Protein AF-A0A7V1IE51-F1 (afdb_monomer_lite)

Foldseek 3Di:
DVLVVVLVVVCVVQCVVVLVVVHQSLLVQQVVCVVSVHDNVVSNVVSVVSRVVSNVVSVVVCVVVVVDPCLLVVLLVVLCVVCVVVVVVVLVPDDPVVSVVVSVVVVVVVVCCVVPPDPPPPPPPDDSVVSSVVSNVND

Structure (mmCIF, N/CA/C/O backbone):
data_AF-A0A7V1IE51-F1
#
_entry.id   AF-A0A7V1IE51-F1
#
loop_
_atom_site.group_PDB
_atom_site.id
_atom_site.type_symbol
_atom_site.label_atom_id
_atom_site.label_alt_id
_atom_site.label_comp_id
_atom_site.label_asym_id
_atom_site.label_entity_id
_atom_site.label_seq_id
_atom_site.pdbx_PDB_ins_code
_atom_site.Cartn_x
_atom_site.Cartn_y
_atom_site.Cartn_z
_atom_site.occupancy
_atom_site.B_iso_or_equiv
_atom_site.auth_seq_id
_atom_site.auth_comp_id
_atom_site.auth_asym_id
_atom_site.auth_atom_id
_atom_site.pdbx_PDB_model_num
ATOM 1 N N . MET A 1 1 ? 16.399 11.152 -18.929 1.00 62.56 1 MET A N 1
ATOM 2 C CA . MET A 1 1 ? 16.273 12.273 -17.965 1.00 62.56 1 MET A CA 1
ATOM 3 C C . MET A 1 1 ? 14.827 12.756 -17.825 1.00 62.56 1 MET A C 1
ATOM 5 O O . MET A 1 1 ? 14.338 12.849 -16.711 1.00 62.56 1 MET A O 1
ATOM 9 N N . THR A 1 2 ? 14.120 13.007 -18.932 1.00 79.12 2 THR A N 1
ATOM 10 C CA . THR A 1 2 ? 12.721 13.484 -18.952 1.00 79.12 2 THR A CA 1
ATOM 11 C C . THR A 1 2 ? 11.723 12.535 -18.277 1.00 79.12 2 THR A C 1
ATOM 13 O O . THR A 1 2 ? 10.915 12.987 -17.475 1.00 79.12 2 THR A O 1
ATOM 16 N N . ILE A 1 3 ? 11.823 11.223 -18.520 1.00 80.88 3 ILE A N 1
ATOM 17 C CA . ILE A 1 3 ? 10.928 10.209 -17.923 1.00 80.88 3 ILE A CA 1
ATOM 18 C C . ILE A 1 3 ? 11.003 10.213 -16.388 1.00 80.88 3 ILE A C 1
ATOM 20 O O . ILE A 1 3 ? 9.973 10.171 -15.726 1.00 80.88 3 ILE A O 1
ATOM 24 N N . PHE A 1 4 ? 12.203 10.343 -15.813 1.00 81.06 4 PHE A N 1
ATOM 25 C CA . PHE A 1 4 ? 12.386 10.400 -14.358 1.00 81.06 4 PHE A CA 1
ATOM 26 C C . PHE A 1 4 ? 11.829 11.687 -13.737 1.00 81.06 4 PHE A C 1
ATOM 28 O O . PHE A 1 4 ? 11.280 11.640 -12.639 1.00 81.06 4 PHE A O 1
ATOM 35 N N . LEU A 1 5 ? 11.914 12.821 -14.441 1.00 83.75 5 LEU A N 1
ATOM 36 C CA . LEU A 1 5 ? 11.307 14.078 -13.989 1.00 83.75 5 LEU A CA 1
ATOM 37 C C . LEU A 1 5 ? 9.776 13.991 -13.985 1.00 83.75 5 LEU A C 1
ATOM 39 O O . LEU A 1 5 ? 9.139 14.396 -13.015 1.00 83.75 5 LEU A O 1
ATOM 43 N N . ILE A 1 6 ? 9.192 13.407 -15.035 1.00 85.69 6 ILE A N 1
ATOM 44 C CA . ILE A 1 6 ? 7.744 13.174 -15.132 1.00 85.69 6 ILE A CA 1
ATOM 45 C C . ILE A 1 6 ? 7.289 12.196 -14.042 1.00 85.69 6 ILE A C 1
ATOM 47 O O . ILE A 1 6 ? 6.329 12.478 -13.328 1.00 85.69 6 ILE A O 1
ATOM 51 N N . ALA A 1 7 ? 8.007 11.084 -13.862 1.00 82.88 7 ALA A N 1
ATOM 52 C CA . ALA A 1 7 ? 7.731 10.109 -12.812 1.00 82.88 7 ALA A CA 1
ATOM 53 C C . ALA A 1 7 ? 7.797 10.748 -11.417 1.00 82.88 7 ALA A C 1
ATOM 55 O O . ALA A 1 7 ? 6.909 10.514 -10.600 1.00 82.88 7 ALA A O 1
ATOM 56 N N . GLY A 1 8 ? 8.799 11.593 -11.155 1.00 84.00 8 GLY A N 1
ATOM 57 C CA . GLY A 1 8 ? 8.941 12.320 -9.893 1.00 84.00 8 GLY A CA 1
ATOM 58 C C . GLY A 1 8 ? 7.786 13.287 -9.632 1.00 84.00 8 GLY A C 1
ATOM 59 O O . GLY A 1 8 ? 7.223 13.285 -8.539 1.00 84.00 8 GLY A O 1
ATOM 60 N N . LEU A 1 9 ? 7.375 14.057 -10.644 1.00 88.94 9 LEU A N 1
ATOM 61 C CA . LEU A 1 9 ? 6.252 14.989 -10.527 1.00 88.94 9 LEU A CA 1
ATOM 62 C C . LEU A 1 9 ? 4.924 14.261 -10.283 1.00 88.94 9 LEU A C 1
ATOM 64 O O . LEU A 1 9 ? 4.176 14.632 -9.379 1.00 88.94 9 LEU A O 1
ATOM 68 N N . LEU A 1 10 ? 4.647 13.200 -11.046 1.00 87.12 10 LEU A N 1
ATOM 69 C CA . LEU A 1 10 ? 3.456 12.369 -10.850 1.00 87.12 10 LEU A CA 1
ATOM 70 C C . LEU A 1 10 ? 3.460 11.724 -9.466 1.00 87.12 10 LEU A C 1
ATOM 72 O O . LEU A 1 10 ? 2.439 11.718 -8.783 1.00 87.12 10 LEU A O 1
ATOM 76 N N . THR A 1 11 ? 4.618 11.234 -9.026 1.00 86.50 11 THR A N 1
ATOM 77 C CA . THR A 1 11 ? 4.765 10.635 -7.700 1.00 86.50 11 THR A CA 1
ATOM 78 C C . THR A 1 11 ? 4.461 11.626 -6.600 1.00 86.50 11 THR A C 1
ATOM 80 O O . THR A 1 11 ? 3.717 11.294 -5.678 1.00 86.50 11 THR A O 1
ATOM 83 N N . PHE A 1 12 ? 4.994 12.839 -6.709 1.00 86.75 12 PHE A N 1
ATOM 84 C CA . PHE A 1 12 ? 4.721 13.909 -5.767 1.00 86.75 12 PHE A CA 1
ATOM 85 C C . PHE A 1 12 ? 3.222 14.227 -5.720 1.00 86.75 12 PHE A C 1
ATOM 87 O O . PHE A 1 12 ? 2.618 14.139 -4.655 1.00 86.75 12 PHE A O 1
ATOM 94 N N . LEU A 1 13 ? 2.597 14.482 -6.873 1.00 88.00 13 LEU A N 1
ATOM 95 C CA . LEU 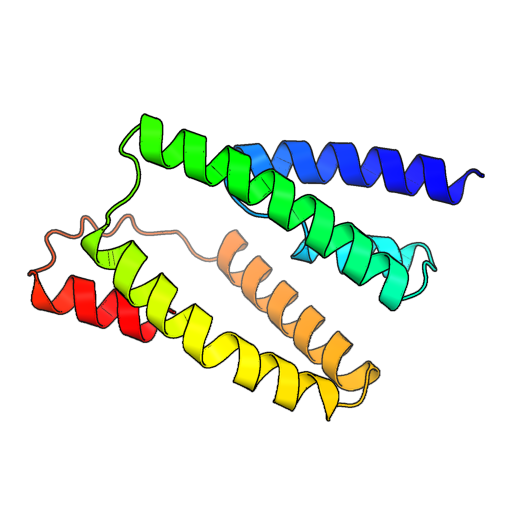A 1 13 ? 1.172 14.812 -6.960 1.00 88.00 13 LEU A CA 1
ATOM 96 C C . LEU A 1 13 ? 0.279 13.710 -6.377 1.00 88.00 13 LEU A C 1
ATOM 98 O O . LEU A 1 13 ? -0.532 13.982 -5.491 1.00 88.00 13 LEU A O 1
ATOM 102 N N . PHE A 1 14 ? 0.441 12.463 -6.827 1.00 86.44 14 PHE A N 1
ATOM 103 C CA . PHE A 1 14 ? -0.384 11.355 -6.347 1.00 86.44 14 PHE A CA 1
ATOM 104 C C . PHE A 1 14 ? -0.149 11.066 -4.870 1.00 86.44 14 PHE A C 1
ATOM 106 O O . PHE A 1 14 ? -1.113 10.890 -4.130 1.00 86.44 14 PHE A O 1
ATOM 113 N N . THR A 1 15 ? 1.106 11.058 -4.416 1.00 85.31 15 THR A N 1
ATOM 114 C CA . THR A 1 15 ? 1.415 10.785 -3.008 1.00 85.31 15 THR A CA 1
ATOM 115 C C . THR A 1 15 ? 0.830 11.863 -2.108 1.00 85.31 15 THR A C 1
ATOM 117 O O . THR A 1 15 ? 0.211 11.525 -1.102 1.00 85.31 15 THR A O 1
ATOM 120 N N . THR A 1 16 ? 0.948 13.145 -2.462 1.00 84.06 16 THR A N 1
ATOM 121 C CA . THR A 1 16 ? 0.346 14.232 -1.679 1.00 84.06 16 THR A CA 1
ATOM 122 C C . THR A 1 16 ? -1.175 14.103 -1.621 1.00 84.06 16 THR A C 1
ATOM 124 O O . THR A 1 16 ? -1.738 14.144 -0.528 1.00 84.06 16 THR A O 1
ATOM 127 N N . LEU A 1 17 ? -1.841 13.890 -2.761 1.00 86.00 17 LEU A N 1
ATOM 128 C CA . LEU A 1 17 ? -3.301 13.762 -2.823 1.00 86.00 17 LEU A CA 1
ATOM 129 C C . LEU A 1 17 ? -3.813 12.565 -2.012 1.00 86.00 17 LEU A C 1
ATOM 131 O O . LEU A 1 17 ? -4.723 12.709 -1.196 1.00 86.00 17 LEU A O 1
ATOM 135 N N . LEU A 1 18 ? -3.210 11.390 -2.194 1.00 82.94 18 LEU A N 1
ATOM 136 C CA . LEU A 1 18 ? -3.660 10.167 -1.530 1.00 82.94 18 LEU A CA 1
ATOM 137 C C . LEU A 1 18 ? -3.318 10.155 -0.035 1.00 82.94 18 LEU A C 1
ATOM 139 O O . LEU A 1 18 ? -4.123 9.685 0.767 1.00 82.94 18 LEU A O 1
ATOM 143 N N . THR A 1 19 ? -2.196 10.757 0.368 1.00 81.06 19 THR A N 1
ATOM 144 C CA . THR A 1 19 ? -1.842 10.882 1.793 1.00 81.06 19 THR A CA 1
ATOM 145 C C . THR A 1 19 ? -2.845 11.758 2.546 1.00 81.06 19 THR A C 1
ATOM 147 O O . THR A 1 19 ? -3.146 11.472 3.704 1.00 81.06 19 THR A O 1
ATOM 150 N N . ILE A 1 20 ? -3.413 12.790 1.907 1.00 80.69 20 ILE A N 1
ATOM 151 C CA . ILE A 1 20 ? -4.503 13.589 2.498 1.00 80.69 20 ILE A CA 1
ATOM 152 C C . ILE A 1 20 ? -5.742 12.717 2.737 1.00 80.69 20 ILE A C 1
ATOM 154 O O . ILE A 1 20 ? -6.355 12.812 3.798 1.00 80.69 20 ILE A O 1
ATOM 158 N N . ALA A 1 21 ? -6.070 11.829 1.793 1.00 74.38 21 ALA A N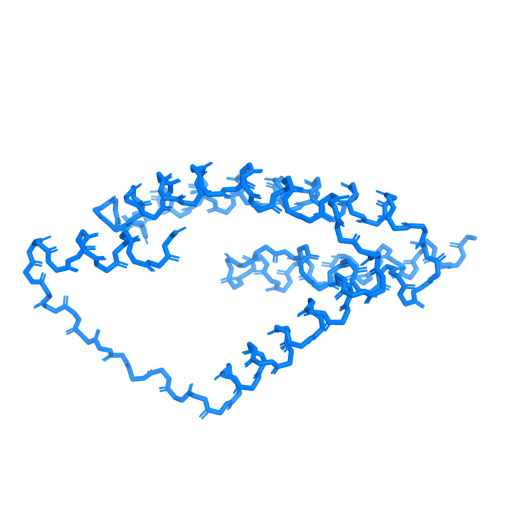 1
ATOM 159 C CA . ALA A 1 21 ? -7.140 10.844 1.949 1.00 74.38 21 ALA A CA 1
ATOM 160 C C . ALA A 1 21 ? -6.797 9.720 2.952 1.00 74.38 21 ALA A C 1
ATOM 162 O O . ALA A 1 21 ? -7.660 8.912 3.287 1.00 74.38 21 ALA A O 1
ATOM 163 N N . GLY A 1 22 ? -5.553 9.653 3.439 1.00 69.56 22 GLY A N 1
ATOM 164 C CA . GLY A 1 22 ? -5.080 8.589 4.324 1.00 69.56 22 GLY A CA 1
ATOM 165 C C . GLY A 1 22 ? -4.882 7.245 3.624 1.00 69.56 22 GLY A C 1
ATOM 166 O O . GLY A 1 22 ? -4.787 6.223 4.300 1.00 69.56 22 GLY A O 1
ATOM 167 N N . VAL A 1 23 ? -4.831 7.234 2.290 1.00 76.00 23 VAL A N 1
ATOM 168 C CA . VAL A 1 23 ? -4.643 6.030 1.479 1.00 76.00 23 VAL A CA 1
ATOM 169 C C . VAL A 1 23 ? -3.215 6.017 0.936 1.00 76.00 23 VAL A C 1
ATOM 171 O O . VAL A 1 23 ? -2.674 7.037 0.520 1.00 76.00 23 VAL A O 1
ATOM 174 N N . GLY A 1 24 ? -2.579 4.853 0.953 1.00 79.56 24 GLY A N 1
ATOM 175 C CA . GLY A 1 24 ? -1.257 4.659 0.374 1.00 79.56 24 GLY A CA 1
ATOM 176 C C . GLY A 1 24 ? -1.238 4.802 -1.154 1.00 79.56 24 GLY A C 1
ATOM 177 O O . GLY A 1 24 ? -2.148 4.324 -1.822 1.00 79.56 24 GLY A O 1
ATOM 178 N N . ALA A 1 25 ? -0.204 5.417 -1.740 1.00 82.62 25 ALA A N 1
ATOM 179 C CA . ALA A 1 25 ? -0.164 5.708 -3.183 1.00 82.62 25 ALA A CA 1
ATOM 180 C C . ALA A 1 25 ? 0.323 4.549 -4.078 1.00 82.62 25 ALA A C 1
ATOM 182 O O . ALA A 1 25 ? 0.271 4.657 -5.306 1.00 82.62 25 ALA A O 1
ATOM 183 N N . ALA A 1 26 ? 0.782 3.434 -3.493 1.00 82.56 26 ALA A N 1
ATOM 184 C CA . ALA A 1 26 ? 1.424 2.345 -4.238 1.00 82.56 26 ALA A CA 1
ATOM 185 C C . ALA A 1 26 ? 0.547 1.760 -5.356 1.00 82.56 26 ALA A C 1
ATOM 187 O O . ALA A 1 26 ? 1.049 1.492 -6.445 1.00 82.56 26 ALA A O 1
ATOM 188 N N . PHE A 1 27 ? -0.758 1.601 -5.115 1.00 78.94 27 PHE A N 1
ATOM 189 C CA . PHE A 1 27 ? -1.660 0.978 -6.088 1.00 78.94 27 PHE A CA 1
ATOM 190 C C . PHE A 1 27 ? -1.849 1.814 -7.367 1.00 78.94 27 PHE A C 1
ATOM 192 O O . PHE A 1 27 ? -2.153 1.254 -8.415 1.00 78.94 27 PHE A O 1
ATOM 199 N N . ILE A 1 28 ? -1.630 3.133 -7.302 1.00 83.38 28 ILE A N 1
ATOM 200 C CA . ILE A 1 28 ? -1.638 4.032 -8.469 1.00 83.38 28 ILE A CA 1
ATOM 201 C C . ILE A 1 28 ? -0.229 4.162 -9.056 1.00 83.38 28 ILE A C 1
ATOM 203 O O . ILE A 1 28 ? -0.058 4.179 -10.272 1.00 83.38 28 ILE A O 1
ATOM 207 N N . LEU A 1 29 ? 0.797 4.218 -8.205 1.00 85.44 29 LEU A N 1
ATOM 208 C CA . LEU A 1 29 ? 2.185 4.404 -8.631 1.00 85.44 29 LEU A CA 1
ATOM 209 C C . LEU A 1 29 ? 2.711 3.256 -9.490 1.00 85.44 29 LEU A C 1
ATOM 211 O O . LEU A 1 29 ? 3.357 3.512 -10.502 1.00 85.44 29 LEU A O 1
ATOM 215 N N . ILE A 1 30 ? 2.415 2.006 -9.126 1.00 85.38 30 ILE A N 1
ATOM 216 C CA . ILE A 1 30 ? 2.873 0.824 -9.871 1.00 85.38 30 ILE A CA 1
ATOM 217 C C . ILE A 1 30 ? 2.417 0.865 -11.343 1.00 85.38 30 ILE A C 1
ATOM 219 O O . ILE A 1 30 ? 3.285 0.825 -12.217 1.00 85.38 30 ILE A O 1
ATOM 223 N N . PRO A 1 31 ? 1.112 0.986 -11.670 1.00 81.31 31 PRO A N 1
ATOM 224 C CA . PRO A 1 31 ? 0.675 1.037 -13.064 1.00 81.31 31 PRO A CA 1
ATOM 225 C C . PRO A 1 31 ? 1.152 2.302 -13.789 1.00 81.31 31 PRO A C 1
ATOM 227 O O . PRO A 1 31 ? 1.471 2.224 -14.972 1.00 81.31 31 PRO A O 1
ATOM 230 N N . VAL A 1 32 ? 1.274 3.444 -13.102 1.00 85.50 32 VAL A N 1
ATOM 231 C CA . VAL A 1 32 ? 1.832 4.675 -13.693 1.00 85.50 32 VAL A CA 1
ATOM 232 C C . VAL A 1 32 ? 3.298 4.483 -14.088 1.00 85.50 32 VAL A C 1
ATOM 234 O O . VAL A 1 32 ? 3.687 4.842 -15.195 1.00 85.50 32 VAL A O 1
ATOM 237 N N . PHE A 1 33 ? 4.115 3.876 -13.227 1.00 85.56 33 PHE A N 1
ATOM 238 C CA . PHE A 1 33 ? 5.516 3.590 -13.537 1.00 85.56 33 PHE A CA 1
ATOM 239 C C . PHE A 1 33 ? 5.664 2.573 -14.670 1.00 85.56 33 PHE A C 1
ATOM 241 O O . PHE A 1 33 ? 6.497 2.771 -15.555 1.00 85.56 33 PHE A O 1
ATOM 248 N N . LEU A 1 34 ? 4.819 1.539 -14.704 1.00 83.31 34 LEU A N 1
ATOM 249 C CA . LEU A 1 34 ? 4.786 0.587 -15.815 1.00 83.31 34 LEU A CA 1
ATOM 250 C C . LEU A 1 34 ? 4.371 1.254 -17.136 1.00 83.31 34 LEU A C 1
ATOM 252 O O . LEU A 1 34 ? 4.974 0.975 -18.169 1.00 83.31 34 LEU A O 1
ATOM 256 N N . ALA A 1 35 ? 3.400 2.173 -17.110 1.00 82.19 35 ALA A N 1
ATOM 257 C CA . ALA A 1 35 ? 2.980 2.940 -18.286 1.00 82.19 35 ALA A CA 1
ATOM 258 C C . ALA A 1 35 ? 4.084 3.876 -18.810 1.00 82.19 35 ALA A C 1
ATOM 260 O O . ALA A 1 35 ? 4.157 4.138 -20.007 1.00 82.19 35 ALA A O 1
ATOM 261 N N . LEU A 1 36 ? 4.975 4.341 -17.928 1.00 83.31 36 LEU A N 1
ATOM 262 C CA . LEU A 1 36 ? 6.174 5.106 -18.288 1.00 83.31 36 LEU A CA 1
ATOM 263 C C . LEU A 1 36 ? 7.330 4.229 -18.806 1.00 83.31 36 LEU A C 1
ATOM 265 O O . LEU A 1 36 ? 8.390 4.762 -19.137 1.00 83.31 36 LEU A O 1
ATOM 269 N N . GLY A 1 37 ? 7.149 2.907 -18.878 1.00 79.88 37 GLY A N 1
ATOM 270 C CA . GLY A 1 37 ? 8.164 1.961 -19.347 1.00 79.88 37 GLY A CA 1
ATOM 271 C C . GLY A 1 37 ? 9.250 1.639 -18.317 1.00 79.88 37 GLY A C 1
ATOM 272 O O . GLY A 1 37 ? 10.318 1.160 -18.692 1.00 79.88 37 GLY A O 1
ATOM 273 N N . ILE A 1 38 ? 9.013 1.915 -17.030 1.00 83.31 38 ILE A N 1
ATOM 274 C CA . ILE A 1 38 ? 9.942 1.574 -15.944 1.00 83.31 38 ILE A CA 1
ATOM 275 C C . ILE A 1 38 ? 9.844 0.071 -15.655 1.00 83.31 38 ILE A C 1
ATOM 277 O O . ILE A 1 38 ? 8.752 -0.502 -15.668 1.00 83.31 38 ILE A O 1
ATOM 281 N N . ASP A 1 39 ? 10.986 -0.565 -15.374 1.00 83.75 39 ASP A N 1
ATOM 282 C CA . ASP A 1 39 ? 11.020 -1.980 -15.003 1.00 83.75 39 ASP A CA 1
ATOM 283 C C . ASP A 1 39 ? 10.122 -2.266 -13.791 1.00 83.75 39 ASP A C 1
ATOM 285 O O . ASP A 1 39 ? 10.065 -1.488 -12.833 1.00 83.75 39 ASP A O 1
ATOM 289 N N . ILE A 1 40 ? 9.433 -3.407 -13.820 1.00 79.38 40 ILE A N 1
ATOM 290 C CA . ILE A 1 40 ? 8.458 -3.774 -12.790 1.00 79.38 40 ILE A CA 1
ATOM 291 C C . ILE A 1 40 ? 9.080 -3.891 -11.398 1.00 79.38 40 ILE A C 1
ATOM 293 O O . ILE A 1 40 ? 8.449 -3.489 -10.422 1.00 79.38 40 ILE A O 1
ATOM 297 N N . HIS A 1 41 ? 10.317 -4.377 -11.290 1.00 82.12 41 HIS A N 1
ATOM 298 C CA . HIS A 1 41 ? 10.987 -4.549 -10.004 1.00 82.12 41 HIS A CA 1
ATOM 299 C C . HIS A 1 41 ? 11.335 -3.193 -9.399 1.00 82.12 41 HIS A C 1
ATOM 301 O O . HIS A 1 41 ? 11.114 -2.971 -8.210 1.00 82.12 41 HIS A O 1
ATOM 307 N N . ILE A 1 42 ? 11.809 -2.262 -10.233 1.00 85.88 42 ILE A N 1
ATOM 308 C CA . ILE A 1 42 ? 12.101 -0.885 -9.821 1.00 85.88 42 ILE A CA 1
ATOM 309 C C . ILE A 1 42 ? 10.801 -0.186 -9.415 1.00 85.88 42 ILE A C 1
ATOM 311 O O . ILE A 1 42 ? 10.723 0.384 -8.329 1.00 85.88 42 ILE A O 1
ATOM 315 N N . ALA A 1 43 ? 9.757 -0.291 -10.240 1.00 85.56 43 ALA A N 1
ATOM 316 C CA . ALA A 1 43 ? 8.453 0.303 -9.971 1.00 85.56 43 ALA A CA 1
ATOM 317 C C . ALA A 1 43 ? 7.855 -0.189 -8.643 1.00 85.56 43 ALA A C 1
ATOM 319 O O . ALA A 1 43 ? 7.431 0.625 -7.821 1.00 85.56 43 ALA A O 1
ATOM 320 N N . MET A 1 44 ? 7.858 -1.506 -8.407 1.00 85.38 44 MET A N 1
ATOM 321 C CA . MET A 1 44 ? 7.360 -2.103 -7.167 1.00 85.38 44 MET A CA 1
ATOM 322 C C . MET A 1 44 ? 8.194 -1.679 -5.961 1.00 85.38 44 MET A C 1
ATOM 324 O O . MET A 1 44 ? 7.623 -1.249 -4.961 1.00 85.38 44 MET A O 1
ATOM 328 N N . ALA A 1 45 ? 9.524 -1.748 -6.050 1.00 88.56 45 ALA A N 1
ATOM 329 C CA . ALA A 1 45 ? 10.406 -1.365 -4.952 1.00 88.56 45 ALA A CA 1
ATOM 330 C C . ALA A 1 45 ? 10.209 0.107 -4.558 1.00 88.56 45 ALA A C 1
ATOM 332 O O . ALA A 1 45 ? 10.038 0.415 -3.379 1.00 88.56 45 ALA A O 1
ATOM 333 N N . THR A 1 46 ? 10.166 1.016 -5.537 1.00 89.69 46 THR A N 1
ATOM 334 C CA . THR A 1 46 ? 9.955 2.447 -5.293 1.00 89.69 46 THR A CA 1
ATOM 335 C C . THR A 1 46 ? 8.562 2.729 -4.731 1.00 89.69 46 THR A C 1
ATOM 337 O O . THR A 1 46 ? 8.440 3.444 -3.736 1.00 89.69 46 THR A O 1
ATOM 340 N N . ALA A 1 47 ? 7.510 2.154 -5.321 1.00 88.31 47 ALA A N 1
ATOM 341 C CA . ALA A 1 47 ? 6.136 2.370 -4.873 1.00 88.31 47 ALA A CA 1
ATOM 342 C C . ALA A 1 47 ? 5.896 1.831 -3.455 1.00 88.31 47 ALA A C 1
ATOM 344 O O . ALA A 1 47 ? 5.279 2.515 -2.637 1.00 88.31 47 ALA A O 1
ATOM 345 N N . LEU A 1 48 ? 6.408 0.637 -3.141 1.00 88.69 48 LEU A N 1
ATOM 346 C CA . LEU A 1 48 ? 6.287 0.039 -1.811 1.00 88.69 48 LEU A CA 1
ATOM 347 C C . LEU A 1 48 ? 7.080 0.821 -0.764 1.00 88.69 48 LEU A C 1
ATOM 349 O O . LEU A 1 48 ? 6.536 1.095 0.302 1.00 88.69 48 LEU A O 1
ATOM 353 N N . LEU A 1 49 ? 8.311 1.245 -1.070 1.00 91.19 49 LEU A N 1
ATOM 354 C CA . LEU A 1 49 ? 9.120 2.053 -0.153 1.00 91.19 49 LEU A CA 1
ATOM 355 C C . LEU A 1 49 ? 8.425 3.375 0.196 1.00 91.19 49 LEU A C 1
ATOM 357 O O . LEU A 1 49 ? 8.278 3.709 1.374 1.00 91.19 49 LEU A O 1
ATOM 361 N N . LEU A 1 50 ? 7.965 4.109 -0.822 1.00 89.00 50 LEU A N 1
ATOM 362 C CA . LEU A 1 50 ? 7.232 5.363 -0.635 1.00 89.00 50 LEU A CA 1
ATOM 363 C C . LEU A 1 50 ? 5.972 5.148 0.202 1.00 89.00 50 LEU A C 1
ATOM 365 O O . LEU A 1 50 ? 5.690 5.925 1.113 1.00 89.00 50 LEU A O 1
ATOM 369 N N . ASN A 1 51 ? 5.244 4.069 -0.074 1.00 90.25 51 ASN A N 1
ATOM 370 C CA . ASN A 1 51 ? 4.049 3.708 0.665 1.00 90.25 51 ASN A CA 1
ATOM 371 C C . ASN A 1 51 ? 4.343 3.389 2.132 1.00 90.25 51 ASN A C 1
ATOM 373 O O . ASN A 1 51 ? 3.646 3.888 3.007 1.00 90.25 51 ASN A O 1
ATOM 377 N N . SER A 1 52 ? 5.383 2.607 2.421 1.00 89.38 52 SER A N 1
ATOM 378 C CA . SER A 1 52 ? 5.790 2.305 3.793 1.00 89.38 52 SER A CA 1
ATOM 379 C C . SER A 1 52 ? 6.105 3.579 4.574 1.00 89.38 52 SER A C 1
ATOM 381 O O . SER A 1 52 ? 5.585 3.762 5.672 1.00 89.38 52 SER A O 1
ATOM 383 N N . ILE A 1 53 ? 6.887 4.493 3.993 1.00 89.94 53 ILE A N 1
ATOM 384 C CA . ILE A 1 53 ? 7.220 5.774 4.629 1.00 89.94 53 ILE A CA 1
ATOM 385 C C . ILE A 1 53 ? 5.947 6.598 4.865 1.00 89.94 53 ILE A C 1
ATOM 387 O O . ILE A 1 53 ? 5.695 7.032 5.990 1.00 89.94 53 ILE A O 1
ATOM 391 N N . ALA A 1 54 ? 5.107 6.769 3.840 1.00 87.00 54 ALA A N 1
ATOM 392 C CA . ALA A 1 54 ? 3.864 7.531 3.942 1.00 87.00 54 ALA A CA 1
ATOM 393 C C . ALA A 1 54 ? 2.912 6.954 5.004 1.00 87.00 54 ALA A C 1
ATOM 395 O O . ALA A 1 54 ? 2.374 7.699 5.826 1.00 87.00 54 ALA A O 1
ATOM 396 N N . MET A 1 55 ? 2.753 5.629 5.045 1.00 88.50 55 MET A N 1
ATOM 397 C CA . MET A 1 55 ? 1.874 4.945 5.993 1.00 88.50 55 MET A CA 1
ATOM 398 C C . MET A 1 55 ? 2.388 5.025 7.432 1.00 88.50 55 MET A C 1
ATOM 400 O O . MET A 1 55 ? 1.567 5.098 8.345 1.00 88.50 55 MET A O 1
ATOM 404 N N . ILE A 1 56 ? 3.705 5.081 7.664 1.00 89.62 56 ILE A N 1
ATOM 405 C CA . ILE A 1 56 ? 4.268 5.328 9.003 1.00 89.62 56 ILE A CA 1
ATOM 406 C C . ILE A 1 56 ? 3.836 6.711 9.509 1.00 89.62 56 ILE A C 1
ATOM 408 O O . ILE A 1 56 ? 3.286 6.825 10.608 1.00 89.62 56 ILE A O 1
ATOM 412 N N . PHE A 1 57 ? 4.016 7.757 8.696 1.00 88.88 57 PHE A N 1
ATOM 413 C CA . PHE A 1 57 ? 3.609 9.117 9.064 1.00 88.88 57 PHE A CA 1
ATOM 414 C C . PHE A 1 57 ? 2.089 9.247 9.226 1.00 88.88 57 PHE A C 1
ATOM 416 O O . PHE A 1 57 ? 1.622 9.848 10.199 1.00 88.88 57 PHE A O 1
ATOM 423 N N . ALA A 1 58 ? 1.309 8.658 8.315 1.00 86.69 58 ALA A N 1
ATOM 424 C CA . ALA A 1 58 ? -0.150 8.660 8.383 1.00 86.69 58 ALA A CA 1
ATOM 425 C C . ALA A 1 58 ? -0.654 7.937 9.641 1.00 86.69 58 ALA A C 1
ATOM 427 O O . ALA A 1 58 ? -1.470 8.486 10.382 1.00 86.69 58 ALA A O 1
ATOM 428 N N . SER A 1 59 ? -0.110 6.755 9.943 1.00 88.06 59 SER A N 1
ATOM 429 C CA . SER A 1 59 ? -0.463 5.985 11.140 1.00 88.06 59 SER A CA 1
ATOM 430 C C . SER A 1 59 ? -0.143 6.757 12.414 1.00 88.06 59 SER A C 1
ATOM 432 O O . SER A 1 59 ? -1.006 6.882 13.281 1.00 88.06 59 SER A O 1
ATOM 434 N N . TYR A 1 60 ? 1.051 7.351 12.517 1.00 88.75 60 TYR A N 1
ATOM 435 C CA . TYR A 1 60 ? 1.419 8.179 13.668 1.00 88.75 60 TYR A CA 1
ATOM 436 C C . TYR A 1 60 ? 0.436 9.341 13.870 1.00 88.75 60 TYR A C 1
ATOM 438 O O . TYR A 1 60 ? -0.040 9.583 14.984 1.00 88.75 60 TYR A O 1
ATOM 446 N N . ARG A 1 61 ? 0.068 10.029 12.783 1.00 87.62 61 ARG A N 1
ATOM 447 C CA . ARG A 1 61 ? -0.915 11.116 12.813 1.00 87.62 61 ARG A CA 1
ATOM 448 C C . ARG A 1 61 ? -2.293 10.620 13.262 1.00 87.62 61 ARG A C 1
ATOM 450 O O . ARG A 1 61 ? -2.894 11.238 14.141 1.00 87.62 61 ARG A O 1
ATOM 457 N N . PHE A 1 62 ? -2.782 9.503 12.726 1.00 87.12 62 PHE A N 1
ATOM 458 C CA . PHE A 1 62 ? -4.083 8.940 13.102 1.00 87.12 62 PHE A CA 1
ATOM 459 C C . PHE A 1 62 ? -4.131 8.463 14.558 1.00 87.12 62 PHE A C 1
ATOM 461 O O . PHE A 1 62 ? -5.136 8.697 15.236 1.00 87.12 62 PHE A O 1
ATOM 468 N N . ILE A 1 63 ? -3.040 7.880 15.070 1.00 87.56 63 ILE A N 1
ATOM 469 C CA . ILE A 1 63 ? -2.897 7.520 16.488 1.00 87.56 63 ILE A CA 1
ATOM 470 C C . ILE A 1 63 ? -2.998 8.778 17.357 1.00 87.56 63 ILE A C 1
ATOM 472 O O . ILE A 1 63 ? -3.796 8.813 18.297 1.00 87.56 63 ILE A O 1
ATOM 476 N N . LYS A 1 64 ? -2.241 9.834 17.024 1.00 89.06 64 LYS A N 1
ATOM 477 C CA . LYS A 1 64 ? -2.215 11.089 17.793 1.00 89.06 64 LYS A CA 1
ATOM 478 C C . LYS A 1 64 ? -3.592 11.753 17.874 1.00 89.06 64 LYS A C 1
ATOM 480 O O . LYS A 1 64 ? -3.960 12.270 18.924 1.00 89.06 64 LYS A O 1
ATOM 485 N N . HIS A 1 65 ? -4.364 11.712 16.791 1.00 87.62 65 HIS A N 1
ATOM 486 C CA . HIS A 1 65 ? -5.716 12.275 16.746 1.00 87.62 65 HIS A CA 1
ATOM 487 C C . HIS A 1 65 ? -6.810 11.325 17.271 1.00 87.62 65 HIS A C 1
ATOM 489 O O . HIS A 1 65 ? -7.983 11.676 17.206 1.00 87.62 65 HIS A O 1
ATOM 495 N N . LYS A 1 66 ? -6.454 10.144 17.809 1.00 84.56 66 LYS A N 1
ATOM 496 C CA . LYS A 1 66 ? -7.394 9.117 18.305 1.00 84.56 66 LYS A CA 1
ATOM 497 C C . LYS A 1 66 ? -8.448 8.693 17.269 1.00 84.56 66 LYS A C 1
ATOM 499 O O . LYS A 1 66 ? -9.553 8.302 17.630 1.00 84.56 66 LYS A O 1
ATOM 504 N N . LEU A 1 67 ? -8.090 8.727 15.985 1.00 81.88 67 LEU A N 1
ATOM 505 C CA . LEU A 1 67 ? -8.980 8.379 14.869 1.00 81.88 67 LEU A CA 1
ATOM 506 C C . LEU A 1 67 ? -9.021 6.864 14.584 1.00 81.88 67 LEU A C 1
ATOM 508 O O . LEU A 1 67 ? -9.645 6.430 13.622 1.00 81.88 67 LEU A O 1
ATOM 512 N N . ILE A 1 68 ? -8.360 6.049 15.413 1.00 82.12 68 ILE A N 1
ATOM 513 C CA . ILE A 1 68 ? -8.234 4.600 15.220 1.00 82.12 68 ILE A CA 1
ATOM 514 C C . ILE A 1 68 ? -9.143 3.856 16.199 1.00 82.12 68 ILE A C 1
ATOM 516 O O . ILE A 1 68 ? -8.946 3.895 17.416 1.00 82.12 68 ILE A O 1
ATOM 520 N N . LEU A 1 69 ? -10.098 3.097 15.658 1.00 85.94 69 LEU A N 1
ATOM 521 C CA . LEU A 1 69 ? -10.875 2.125 16.423 1.00 85.94 69 LEU A CA 1
ATOM 522 C C . LEU A 1 69 ? -10.046 0.849 16.606 1.00 85.94 69 LEU A C 1
ATOM 524 O O . LEU A 1 69 ? -10.157 -0.098 15.830 1.00 85.94 69 LEU A O 1
ATOM 528 N N . TRP A 1 70 ? -9.237 0.807 17.665 1.00 83.19 70 TRP A N 1
ATOM 529 C CA . TRP A 1 70 ? -8.333 -0.311 17.981 1.00 83.19 70 TRP A CA 1
ATOM 530 C C . TRP A 1 70 ? -8.999 -1.694 17.972 1.00 83.19 70 TRP A C 1
ATOM 532 O O . TRP A 1 70 ? -8.371 -2.679 17.597 1.00 83.19 70 TRP A O 1
ATOM 542 N N . ARG A 1 71 ? -10.290 -1.771 18.322 1.00 78.50 71 ARG A N 1
ATOM 543 C CA . ARG A 1 71 ? -11.069 -3.022 18.324 1.00 78.50 71 ARG A CA 1
ATOM 544 C C . ARG A 1 71 ? -11.338 -3.602 16.936 1.00 78.50 71 ARG A C 1
ATOM 546 O O . ARG A 1 71 ? -11.573 -4.798 16.838 1.00 78.50 71 ARG A O 1
ATOM 553 N N . ILE A 1 72 ? -11.330 -2.768 15.900 1.00 80.88 72 ILE A N 1
ATOM 554 C CA . ILE A 1 72 ? -11.504 -3.176 14.500 1.00 80.88 72 ILE A CA 1
ATOM 555 C C . ILE A 1 72 ? -10.135 -3.252 13.821 1.00 80.88 72 ILE A C 1
ATOM 557 O O . ILE A 1 72 ? -9.848 -4.212 13.115 1.00 80.88 72 ILE A O 1
ATOM 561 N N . ALA A 1 73 ? -9.265 -2.277 14.097 1.00 83.44 73 ALA A N 1
ATOM 562 C CA . ALA A 1 73 ? -7.933 -2.200 13.510 1.00 83.44 73 ALA A CA 1
ATOM 563 C C . ALA A 1 73 ? -7.063 -3.416 13.855 1.00 83.44 73 ALA A C 1
ATOM 565 O O . ALA A 1 73 ? -6.376 -3.932 12.983 1.00 83.44 73 ALA A O 1
ATOM 566 N N . PHE A 1 74 ? -7.102 -3.900 15.101 1.00 86.62 74 PHE A N 1
ATOM 567 C CA . PHE A 1 74 ? -6.246 -5.007 15.531 1.00 86.62 74 PHE A CA 1
ATOM 568 C C . PHE A 1 74 ? -6.619 -6.357 14.881 1.00 86.62 74 PHE A C 1
ATOM 570 O O . PHE A 1 74 ? -5.719 -6.996 14.338 1.00 86.62 74 PHE A O 1
ATOM 577 N N . PRO A 1 75 ? -7.904 -6.780 14.831 1.00 85.94 75 PRO A N 1
ATOM 578 C CA . PRO A 1 75 ? -8.302 -7.959 14.057 1.00 85.94 75 PRO A CA 1
ATOM 579 C C . PRO A 1 75 ? -7.947 -7.873 12.569 1.00 85.94 75 PRO A C 1
ATOM 581 O O . PRO A 1 75 ? -7.404 -8.837 12.038 1.00 85.94 75 PRO A O 1
ATOM 584 N N . ILE A 1 76 ? -8.194 -6.723 11.922 1.00 86.88 76 ILE A N 1
ATOM 585 C CA . ILE A 1 76 ? -7.830 -6.510 10.509 1.00 86.88 76 ILE A CA 1
ATOM 586 C C . ILE A 1 76 ? -6.320 -6.666 10.326 1.00 86.88 76 ILE A C 1
ATOM 588 O O . ILE A 1 76 ? -5.873 -7.346 9.412 1.00 86.88 76 ILE A O 1
ATOM 592 N N . LEU A 1 77 ? -5.526 -6.056 11.209 1.00 89.06 77 LEU A N 1
ATOM 593 C CA . LEU A 1 77 ? -4.071 -6.091 11.121 1.00 89.06 77 LEU A CA 1
ATOM 594 C C . LEU A 1 77 ? -3.525 -7.513 11.284 1.00 89.06 77 LEU A C 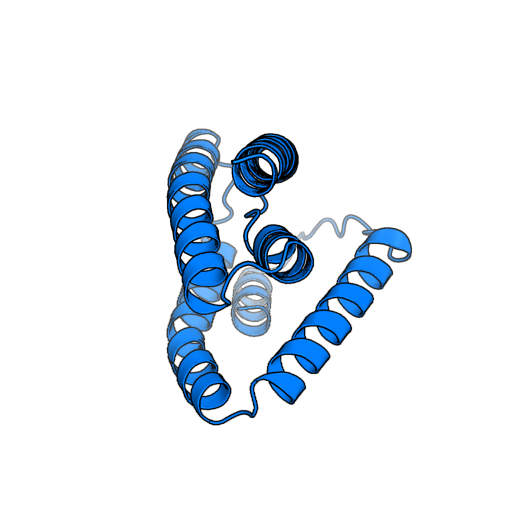1
ATOM 596 O O . LEU A 1 77 ? -2.620 -7.895 10.547 1.00 89.06 77 LEU A O 1
ATOM 600 N N . ILE A 1 78 ? -4.080 -8.305 12.205 1.00 89.56 78 ILE A N 1
ATOM 601 C CA . ILE A 1 78 ? -3.694 -9.712 12.373 1.00 89.56 78 ILE A CA 1
ATOM 602 C C . ILE A 1 78 ? -4.042 -10.514 11.120 1.00 89.56 78 ILE A C 1
ATOM 604 O O . ILE A 1 78 ? -3.165 -11.187 10.582 1.00 89.56 78 ILE A O 1
ATOM 608 N N . ALA A 1 79 ? -5.290 -10.436 10.653 1.00 89.38 79 ALA A N 1
ATOM 609 C CA . ALA A 1 79 ? -5.744 -11.199 9.496 1.00 89.38 79 ALA A CA 1
ATOM 610 C C . ALA A 1 79 ? -4.925 -10.848 8.241 1.00 89.38 79 ALA A C 1
ATOM 612 O O . ALA A 1 79 ? -4.310 -11.736 7.647 1.00 89.38 79 ALA A O 1
ATOM 613 N N . ALA A 1 80 ? -4.749 -9.554 7.956 1.00 87.88 80 ALA A N 1
ATOM 614 C CA . ALA A 1 80 ? -3.974 -9.084 6.812 1.00 87.88 80 ALA A CA 1
ATOM 615 C C . ALA A 1 80 ? -2.495 -9.497 6.889 1.00 87.88 80 ALA A C 1
ATOM 617 O O . ALA A 1 80 ? -1.894 -9.869 5.882 1.00 87.88 80 ALA A O 1
ATOM 618 N N . THR A 1 81 ? -1.891 -9.468 8.083 1.00 90.88 81 THR A N 1
ATOM 619 C CA . THR A 1 81 ? -0.489 -9.880 8.266 1.00 90.88 81 THR A CA 1
ATOM 620 C C . THR A 1 81 ? -0.311 -11.383 8.062 1.00 90.88 81 THR A C 1
ATOM 622 O O . THR A 1 81 ? 0.688 -11.797 7.482 1.00 90.88 81 THR A O 1
ATOM 625 N N . LEU A 1 82 ? -1.268 -12.205 8.503 1.00 92.00 82 LEU A N 1
ATOM 626 C CA . LEU A 1 82 ? -1.219 -13.658 8.323 1.00 92.00 82 LEU A CA 1
ATOM 627 C C . LEU A 1 82 ? -1.501 -14.076 6.874 1.00 92.00 82 LEU A C 1
ATOM 629 O O . LEU A 1 82 ? -0.883 -15.019 6.384 1.00 92.00 82 LEU A O 1
ATOM 633 N N . LEU A 1 83 ? -2.396 -13.371 6.177 1.00 88.81 83 LEU A N 1
ATOM 634 C CA . LEU A 1 83 ? -2.735 -13.655 4.780 1.00 88.81 83 LEU A CA 1
ATOM 635 C C . LEU A 1 83 ? -1.711 -13.084 3.785 1.00 88.81 83 LEU A C 1
ATOM 637 O O . LEU A 1 83 ? -1.560 -13.630 2.694 1.00 88.81 83 LEU A O 1
ATOM 641 N N . SER A 1 84 ? -0.974 -12.027 4.141 1.00 89.62 84 SER A N 1
ATOM 642 C CA . SER A 1 84 ? -0.008 -11.368 3.247 1.00 89.62 84 SER A CA 1
ATOM 643 C C . SER A 1 84 ? 1.076 -12.312 2.680 1.00 89.62 84 SER A C 1
ATOM 645 O O . SER A 1 84 ? 1.245 -12.336 1.457 1.00 89.62 84 SER A O 1
ATOM 647 N N . PRO A 1 85 ? 1.759 -13.166 3.477 1.00 89.75 85 PRO A N 1
ATOM 648 C CA . PRO A 1 85 ? 2.719 -14.141 2.954 1.00 89.75 85 PRO A CA 1
ATOM 649 C C . PRO A 1 85 ? 2.085 -15.156 2.000 1.00 89.75 85 PRO A C 1
ATOM 651 O O . PRO A 1 85 ? 2.699 -15.531 1.003 1.00 89.75 85 PRO A O 1
ATOM 654 N N . VAL A 1 86 ? 0.848 -15.578 2.284 1.00 89.56 86 VAL A N 1
ATOM 655 C CA . VAL A 1 86 ? 0.092 -16.497 1.422 1.00 89.56 86 VAL A CA 1
ATOM 656 C C . VAL A 1 86 ? -0.182 -15.829 0.075 1.00 89.56 86 VAL A C 1
ATOM 658 O O . VAL A 1 86 ? 0.080 -16.419 -0.971 1.00 89.56 86 VAL A O 1
ATOM 661 N N . GLY A 1 87 ? -0.615 -14.566 0.086 1.00 84.06 87 GLY A N 1
ATOM 662 C CA . GLY A 1 87 ? -0.798 -13.766 -1.124 1.00 84.06 87 GLY A CA 1
ATOM 663 C C . GLY A 1 87 ? 0.499 -13.576 -1.914 1.00 84.06 87 GLY A C 1
ATOM 664 O O . GLY A 1 87 ? 0.490 -13.717 -3.137 1.00 84.06 87 GLY A O 1
ATOM 665 N N . ALA A 1 88 ? 1.622 -13.320 -1.238 1.00 85.38 88 ALA A N 1
ATOM 666 C CA . ALA A 1 88 ? 2.933 -13.184 -1.872 1.00 85.38 88 ALA A CA 1
ATOM 667 C C . ALA A 1 88 ? 3.400 -14.494 -2.528 1.00 85.38 88 ALA A C 1
ATOM 669 O O . ALA A 1 88 ? 3.877 -14.473 -3.661 1.00 85.38 88 ALA A O 1
ATOM 670 N N . TYR A 1 89 ? 3.210 -15.633 -1.855 1.00 87.94 89 TYR A N 1
ATOM 671 C CA . TYR A 1 89 ? 3.559 -16.950 -2.388 1.00 87.94 89 TYR A CA 1
ATOM 672 C C . TYR A 1 89 ? 2.720 -17.313 -3.619 1.00 87.94 89 TYR A C 1
ATOM 674 O O . TYR A 1 89 ? 3.266 -17.728 -4.639 1.00 87.94 89 TYR A O 1
ATOM 682 N N . ILE A 1 90 ? 1.403 -17.087 -3.557 1.00 85.94 90 ILE A N 1
ATOM 683 C CA . ILE A 1 90 ? 0.504 -17.310 -4.697 1.00 85.94 90 ILE A CA 1
ATOM 684 C C . ILE A 1 90 ? 0.888 -16.389 -5.862 1.00 85.94 90 ILE A C 1
ATOM 686 O O . ILE A 1 90 ? 0.973 -16.841 -7.000 1.00 85.94 90 ILE A O 1
ATOM 690 N N . SER A 1 91 ? 1.180 -15.116 -5.582 1.00 80.94 91 SER A N 1
ATOM 691 C CA . SER A 1 91 ? 1.545 -14.135 -6.612 1.00 80.94 91 SER A CA 1
ATOM 692 C C . SER A 1 91 ? 2.875 -14.451 -7.295 1.00 80.94 91 SER A C 1
ATOM 694 O O . SER A 1 91 ? 3.018 -14.178 -8.482 1.00 80.94 91 SER A O 1
ATOM 696 N N . ALA A 1 92 ? 3.833 -15.052 -6.582 1.00 81.12 92 ALA A N 1
ATOM 697 C CA . ALA A 1 92 ? 5.113 -15.469 -7.154 1.00 81.12 92 ALA A CA 1
ATOM 698 C C . ALA A 1 92 ? 4.981 -16.644 -8.143 1.00 81.12 92 ALA A C 1
ATOM 700 O O . ALA A 1 92 ? 5.828 -16.796 -9.019 1.00 81.12 92 ALA A O 1
ATOM 701 N N . GLY A 1 93 ? 3.931 -17.465 -8.012 1.00 78.88 93 GLY A N 1
ATOM 702 C CA . GLY A 1 93 ? 3.636 -18.575 -8.924 1.00 78.88 93 GLY A CA 1
ATOM 703 C C . GLY A 1 93 ? 2.768 -18.202 -10.133 1.00 78.88 93 GLY A C 1
ATOM 704 O O . GLY A 1 93 ? 2.549 -19.047 -10.999 1.00 78.88 93 GLY A O 1
ATOM 705 N N . LEU A 1 94 ? 2.252 -16.971 -10.199 1.00 80.25 94 LEU A N 1
ATOM 706 C CA . LEU A 1 94 ? 1.395 -16.499 -11.289 1.00 80.25 94 LEU A CA 1
ATOM 707 C C . LEU A 1 94 ? 2.218 -15.860 -12.412 1.00 80.25 94 LEU A C 1
ATOM 709 O O . LEU A 1 94 ? 3.185 -15.140 -12.167 1.00 80.25 94 LEU A O 1
ATOM 713 N N . ASP A 1 95 ? 1.785 -16.067 -13.658 1.00 81.69 95 ASP A N 1
ATOM 714 C CA . ASP A 1 95 ? 2.339 -15.342 -14.803 1.00 81.69 95 ASP A CA 1
ATOM 715 C C . ASP A 1 95 ? 2.160 -13.829 -14.594 1.00 81.69 95 ASP A C 1
ATOM 717 O O . ASP A 1 95 ? 1.079 -13.357 -14.221 1.00 81.69 95 ASP A O 1
ATOM 721 N N . ARG A 1 96 ? 3.217 -13.056 -14.869 1.00 75.62 96 ARG A N 1
ATOM 722 C CA . ARG A 1 96 ? 3.228 -11.591 -14.749 1.00 75.62 96 ARG A CA 1
ATOM 723 C C . ARG A 1 96 ? 2.035 -10.947 -15.459 1.00 75.62 96 ARG A C 1
ATOM 725 O O . ARG A 1 96 ? 1.472 -9.976 -14.961 1.00 75.62 96 ARG A O 1
ATOM 732 N N . THR A 1 97 ? 1.646 -11.475 -16.612 1.00 80.56 97 THR A N 1
ATOM 733 C CA . THR A 1 97 ? 0.536 -10.968 -17.426 1.00 80.56 97 THR A CA 1
ATOM 734 C C . THR A 1 97 ? -0.804 -11.179 -16.729 1.00 80.56 97 THR A C 1
ATOM 736 O O . THR A 1 97 ? -1.626 -10.266 -16.692 1.00 80.56 97 THR A O 1
ATOM 739 N N . LEU A 1 98 ? -1.008 -12.354 -16.126 1.00 82.50 98 LEU A N 1
ATOM 740 C CA . LEU A 1 98 ? -2.215 -12.665 -15.359 1.00 82.50 98 LEU A CA 1
ATOM 741 C C . LEU A 1 98 ? -2.302 -11.812 -14.093 1.00 82.50 98 LEU A C 1
ATOM 743 O O . LEU A 1 98 ? -3.370 -11.283 -13.793 1.00 82.50 98 LEU A O 1
ATOM 747 N N . LEU A 1 99 ? -1.182 -11.624 -13.388 1.00 79.62 99 LEU A N 1
ATOM 748 C CA . LEU A 1 99 ? -1.123 -10.778 -12.196 1.00 79.62 99 LEU A CA 1
ATOM 749 C C . LEU A 1 99 ? -1.508 -9.328 -12.520 1.00 79.62 99 LEU A C 1
ATOM 751 O O . LEU A 1 99 ? -2.314 -8.731 -11.807 1.00 79.62 99 LEU A O 1
ATOM 755 N N . LEU A 1 100 ? -0.973 -8.777 -13.615 1.00 79.25 100 LEU A N 1
ATOM 756 C CA . LEU A 1 100 ? -1.309 -7.425 -14.064 1.00 79.25 100 LEU A CA 1
ATOM 757 C C . LEU A 1 100 ? -2.784 -7.305 -14.459 1.00 79.25 100 LEU A C 1
ATOM 759 O O . LEU A 1 100 ? -3.435 -6.353 -14.038 1.00 79.25 100 LEU A O 1
ATOM 763 N N . TRP A 1 101 ? -3.340 -8.273 -15.192 1.00 85.19 101 TRP A N 1
ATOM 764 C CA . TRP A 1 101 ? -4.765 -8.270 -15.545 1.00 85.19 101 TRP A CA 1
ATOM 765 C C . TRP A 1 101 ? -5.681 -8.374 -14.326 1.00 85.19 101 TRP A C 1
ATOM 767 O O . TRP A 1 101 ? -6.673 -7.649 -14.248 1.00 85.19 101 TRP A O 1
ATOM 777 N N . LEU A 1 102 ? -5.341 -9.228 -13.357 1.00 83.12 102 LEU A N 1
ATOM 778 C CA . LEU A 1 102 ? -6.094 -9.364 -12.112 1.00 83.12 102 LEU A CA 1
ATOM 779 C C . LEU A 1 102 ? -6.048 -8.062 -11.303 1.00 83.12 102 LEU A C 1
ATOM 781 O O . LEU A 1 102 ? -7.076 -7.598 -10.813 1.00 83.12 102 LEU A O 1
ATOM 785 N N . PHE A 1 103 ? -4.871 -7.440 -11.219 1.00 78.12 103 PHE A N 1
ATOM 786 C CA . PHE A 1 103 ? -4.682 -6.158 -10.551 1.00 78.12 103 PHE A CA 1
ATOM 787 C C . PHE A 1 103 ? -5.476 -5.033 -11.230 1.00 78.12 103 PHE A C 1
ATOM 789 O O . PHE A 1 103 ? -6.198 -4.299 -10.558 1.00 78.12 103 PHE A O 1
ATOM 796 N N . THR A 1 104 ? -5.419 -4.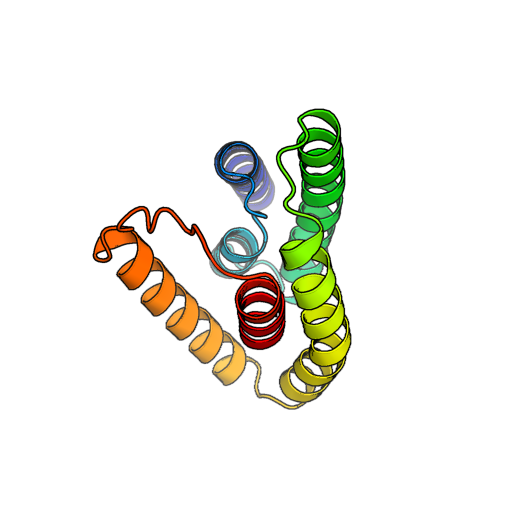920 -12.559 1.00 82.75 104 THR A N 1
ATOM 797 C CA . THR A 1 104 ? -6.214 -3.941 -13.315 1.00 82.75 104 THR A CA 1
ATOM 798 C C . THR A 1 104 ? -7.712 -4.186 -13.147 1.00 82.75 104 THR A C 1
ATOM 800 O O . THR A 1 104 ? -8.455 -3.234 -12.913 1.00 82.75 104 THR A O 1
ATOM 803 N N . GLY A 1 105 ? -8.165 -5.441 -13.204 1.00 86.75 105 GLY A N 1
ATOM 804 C CA . GLY A 1 105 ? -9.562 -5.803 -12.959 1.00 86.75 105 GLY A CA 1
ATOM 805 C C . GLY A 1 105 ? -10.027 -5.400 -11.559 1.00 86.75 105 GLY A C 1
ATOM 806 O O . GLY A 1 105 ? -11.083 -4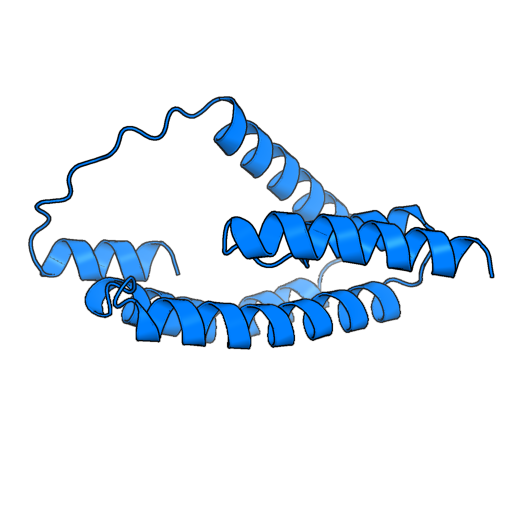.786 -11.411 1.00 86.75 105 GLY A O 1
ATOM 807 N N . PHE A 1 106 ? -9.202 -5.658 -10.541 1.00 83.81 106 PHE A N 1
ATOM 808 C CA . PHE A 1 106 ? -9.446 -5.207 -9.172 1.00 83.81 106 PHE A CA 1
ATOM 809 C C . PHE A 1 106 ? -9.529 -3.677 -9.071 1.00 83.81 106 PHE A C 1
ATOM 811 O O . PHE A 1 106 ? -10.449 -3.164 -8.437 1.00 83.81 106 PHE A O 1
ATOM 818 N N . LEU A 1 107 ? -8.623 -2.937 -9.719 1.00 81.88 107 LEU A N 1
ATOM 819 C CA . LEU A 1 107 ? -8.654 -1.472 -9.720 1.00 81.88 107 LEU A CA 1
ATOM 820 C C . LEU A 1 107 ? -9.908 -0.913 -10.396 1.00 81.88 107 LEU A C 1
ATOM 822 O O . LEU A 1 107 ? -10.506 0.021 -9.868 1.00 81.88 107 LEU A O 1
ATOM 826 N N . LEU A 1 108 ? -10.330 -1.480 -11.529 1.00 85.94 108 LEU A N 1
ATOM 827 C CA . LEU A 1 108 ? -11.566 -1.080 -12.207 1.00 85.94 108 LEU A CA 1
ATOM 828 C C . LEU A 1 108 ? -12.792 -1.356 -11.335 1.00 85.94 108 LEU A C 1
ATOM 830 O O . LEU A 1 108 ? -13.673 -0.505 -11.224 1.00 85.94 108 LEU A O 1
ATOM 834 N N . PHE A 1 109 ? -12.824 -2.511 -10.672 1.00 85.50 109 PHE A N 1
ATOM 835 C CA . PHE A 1 109 ? -13.876 -2.848 -9.722 1.00 85.50 109 PHE A CA 1
ATOM 836 C C . PHE A 1 109 ? -13.903 -1.880 -8.530 1.00 85.50 109 PHE A C 1
ATOM 838 O O . PHE A 1 109 ? -14.961 -1.353 -8.187 1.00 85.50 109 PHE A O 1
ATOM 845 N N . ALA A 1 110 ? -12.747 -1.592 -7.928 1.00 79.12 110 ALA A N 1
ATOM 846 C CA . ALA A 1 110 ? -12.626 -0.659 -6.812 1.00 79.12 110 ALA A CA 1
ATOM 847 C C . ALA A 1 110 ? -13.026 0.769 -7.213 1.00 79.12 110 ALA A C 1
ATOM 849 O O . ALA A 1 110 ? -13.765 1.421 -6.480 1.00 79.12 110 ALA A O 1
ATOM 850 N N . ALA A 1 111 ? -12.597 1.235 -8.389 1.00 81.19 111 ALA A N 1
ATOM 851 C CA . ALA A 1 111 ? -12.981 2.534 -8.935 1.00 81.19 111 ALA A CA 1
ATOM 852 C C . ALA A 1 111 ? -14.489 2.609 -9.205 1.00 81.19 111 ALA A C 1
ATOM 854 O O . ALA A 1 111 ? -15.125 3.598 -8.848 1.00 81.19 111 ALA A O 1
ATOM 855 N N . GLY A 1 112 ? -15.074 1.548 -9.769 1.00 86.19 112 GLY A N 1
ATOM 856 C CA . GLY A 1 112 ? -16.516 1.433 -9.965 1.00 86.19 112 GLY A CA 1
ATOM 857 C C . GLY A 1 112 ? -17.276 1.491 -8.642 1.00 86.19 112 GLY A C 1
ATOM 858 O O . GLY A 1 112 ? -18.222 2.262 -8.512 1.00 86.19 112 GLY A O 1
ATOM 859 N N . MET A 1 113 ? -16.824 0.759 -7.622 1.00 80.50 113 MET A N 1
ATOM 860 C CA . MET A 1 113 ? -17.393 0.885 -6.281 1.00 80.50 113 MET A CA 1
ATOM 861 C C . MET A 1 113 ? -17.250 2.311 -5.744 1.00 80.50 113 MET A C 1
ATOM 863 O O . MET A 1 113 ? -18.233 2.880 -5.301 1.00 80.50 113 MET A O 1
ATOM 867 N N . MET A 1 114 ? -16.081 2.942 -5.818 1.00 77.69 114 MET A N 1
ATOM 868 C CA . MET A 1 114 ? -15.900 4.299 -5.285 1.00 77.69 114 MET A CA 1
ATOM 869 C C . MET A 1 114 ? -16.737 5.368 -6.008 1.00 77.69 114 MET A C 1
ATOM 871 O O . MET A 1 114 ? -17.165 6.321 -5.365 1.00 77.69 114 MET A O 1
ATOM 875 N N . LEU A 1 115 ? -16.966 5.228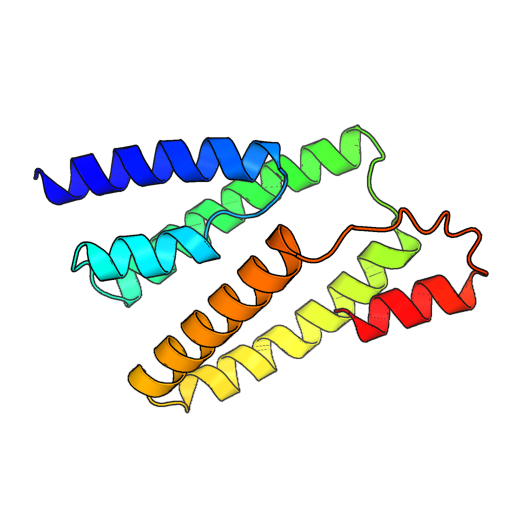 -7.318 1.00 81.62 115 LEU A N 1
ATOM 876 C CA . LEU A 1 115 ? -17.730 6.192 -8.119 1.00 81.62 115 LEU A CA 1
ATOM 877 C C . LEU A 1 115 ? -19.246 5.987 -8.038 1.00 81.62 115 LEU A C 1
ATOM 879 O O . LEU A 1 115 ? -19.988 6.965 -8.071 1.00 81.62 115 LEU A O 1
ATOM 883 N N . PHE A 1 116 ? -19.709 4.738 -7.960 1.00 77.69 116 PHE A N 1
ATOM 884 C CA . PHE A 1 116 ? -21.135 4.406 -8.058 1.00 77.69 116 PHE A CA 1
ATOM 885 C C . PHE A 1 116 ? -21.762 3.954 -6.735 1.00 77.69 116 PHE A C 1
ATOM 887 O O . PHE A 1 116 ? -22.985 3.864 -6.643 1.00 77.69 116 PHE A O 1
ATOM 894 N N . TYR A 1 117 ? -20.964 3.659 -5.708 1.00 64.50 117 TYR A N 1
ATOM 895 C CA . TYR A 1 117 ? -21.469 3.237 -4.407 1.00 64.50 117 TYR A CA 1
ATOM 896 C C . TYR A 1 117 ? -21.544 4.427 -3.447 1.00 64.50 117 TYR A C 1
ATOM 898 O O . TYR A 1 117 ? -20.539 4.876 -2.894 1.00 64.50 117 TYR A O 1
ATOM 906 N N . GLU A 1 118 ? -22.760 4.912 -3.195 1.00 56.50 118 GLU A N 1
ATOM 907 C CA . GLU A 1 118 ? -23.016 5.822 -2.081 1.00 56.50 118 GLU A CA 1
ATOM 908 C C . GLU A 1 118 ? -22.713 5.102 -0.765 1.00 56.50 118 GLU A C 1
ATOM 910 O O . GLU A 1 118 ? -23.402 4.160 -0.354 1.00 56.50 118 GLU A O 1
ATOM 915 N N . SER A 1 119 ? -21.666 5.556 -0.076 1.00 51.72 119 SER A N 1
ATOM 916 C CA . SER A 1 119 ? -21.354 5.099 1.269 1.00 51.72 119 SER A CA 1
ATOM 917 C C . SER A 1 119 ? -22.440 5.601 2.219 1.00 51.72 119 SER A C 1
ATOM 919 O O . SER A 1 119 ? -22.341 6.657 2.839 1.00 51.72 119 SER A O 1
ATOM 921 N N . LYS A 1 120 ? -23.518 4.821 2.359 1.00 46.00 120 LYS A N 1
ATOM 922 C CA . LYS A 1 120 ? -24.462 5.000 3.461 1.00 46.00 120 LYS A CA 1
ATOM 923 C C . LYS A 1 120 ? -23.624 4.933 4.734 1.00 46.00 120 LYS A C 1
ATOM 925 O O . LYS A 1 120 ? -23.116 3.856 5.058 1.00 46.00 120 LYS A O 1
ATOM 930 N N . GLN A 1 121 ? -23.446 6.069 5.415 1.00 43.28 121 GLN A N 1
ATOM 931 C CA . GLN A 1 121 ? -22.883 6.126 6.759 1.00 43.28 121 GLN A CA 1
ATOM 932 C C . GLN A 1 121 ? -23.759 5.225 7.624 1.00 43.28 121 GLN A C 1
ATOM 934 O O . GLN A 1 121 ? -24.813 5.616 8.116 1.00 43.28 121 GLN A O 1
ATOM 939 N N . ARG A 1 122 ? -23.380 3.952 7.731 1.00 46.84 122 ARG A N 1
ATOM 940 C CA . ARG A 1 122 ? -23.989 3.054 8.691 1.00 46.84 122 ARG A CA 1
ATOM 941 C C . ARG A 1 122 ? -23.451 3.538 10.021 1.00 46.84 122 ARG A C 1
ATOM 943 O O . ARG A 1 122 ? -22.306 3.254 10.352 1.00 46.84 122 ARG A O 1
ATOM 950 N N . GLU A 1 123 ? -24.254 4.314 10.739 1.00 43.75 123 GLU A N 1
ATOM 951 C CA . GLU A 1 123 ? -24.052 4.582 12.156 1.00 43.75 123 GLU A CA 1
ATOM 952 C C . GLU A 1 123 ? -23.960 3.233 12.871 1.00 43.75 123 GLU A C 1
ATOM 954 O O . GLU A 1 123 ? -24.949 2.553 13.145 1.00 43.75 123 GLU A O 1
ATOM 959 N N . THR A 1 124 ? -22.736 2.763 13.080 1.00 46.84 124 THR A N 1
ATOM 960 C CA . THR A 1 124 ? -22.501 1.446 13.648 1.00 46.84 124 THR A CA 1
ATOM 961 C C . THR A 1 124 ? -22.528 1.528 15.163 1.00 46.84 124 THR A C 1
ATOM 963 O O . THR A 1 124 ? -21.492 1.453 15.823 1.00 46.84 124 THR A O 1
ATOM 966 N N . ALA A 1 125 ? -23.732 1.569 15.726 1.00 46.06 125 ALA A N 1
ATOM 967 C CA . ALA A 1 125 ? -23.996 1.018 17.050 1.00 46.06 125 ALA A CA 1
ATOM 968 C C . ALA A 1 125 ? -23.903 -0.526 16.983 1.00 46.06 125 ALA A C 1
ATOM 970 O O . ALA A 1 125 ? -24.881 -1.240 17.185 1.00 46.06 125 ALA A O 1
ATOM 971 N N . TYR A 1 126 ? -22.738 -1.080 16.619 1.00 53.59 126 TYR A N 1
ATOM 972 C CA . TYR A 1 126 ? -22.542 -2.532 16.556 1.00 53.59 126 TYR A CA 1
ATOM 973 C C . TYR A 1 126 ? -22.037 -3.088 17.892 1.00 53.59 126 TYR A C 1
ATOM 975 O O . TYR A 1 126 ? -21.052 -2.604 18.448 1.00 53.59 126 TYR A O 1
ATOM 983 N N . SER A 1 127 ? -22.697 -4.149 18.371 1.00 57.97 127 SER A N 1
ATOM 984 C CA . SER A 1 127 ? -22.290 -4.962 19.527 1.00 57.97 127 SER A CA 1
ATOM 985 C C . SER A 1 127 ? -20.851 -5.484 19.385 1.00 57.97 127 SER A C 1
ATOM 987 O O . SER A 1 127 ? -20.391 -5.778 18.280 1.00 57.97 127 SER A O 1
ATOM 989 N N . ARG A 1 128 ? -20.146 -5.623 20.518 1.00 58.88 128 ARG A N 1
ATOM 990 C CA . ARG A 1 128 ? -18.700 -5.921 20.619 1.00 58.88 128 ARG A CA 1
ATOM 991 C C . ARG A 1 128 ? -18.249 -7.100 19.746 1.00 58.88 128 ARG A C 1
ATOM 993 O O . ARG A 1 128 ? -17.198 -7.013 19.124 1.00 58.88 128 ARG A O 1
ATOM 1000 N N . ALA A 1 129 ? -19.050 -8.162 19.659 1.00 61.16 129 ALA A N 1
ATOM 1001 C CA . ALA A 1 129 ? -18.737 -9.347 18.855 1.00 61.16 129 ALA A CA 1
ATOM 1002 C C . ALA A 1 129 ? -18.788 -9.080 17.340 1.00 61.16 129 ALA A C 1
ATOM 1004 O O . ALA A 1 129 ? -17.996 -9.627 16.577 1.00 61.16 129 ALA A O 1
ATOM 1005 N N . ARG A 1 130 ? -19.685 -8.193 16.898 1.00 64.56 130 ARG A N 1
ATOM 1006 C CA . ARG A 1 130 ? -19.894 -7.894 15.478 1.00 64.56 130 ARG A CA 1
ATOM 1007 C C . ARG A 1 130 ? -18.790 -7.003 14.906 1.00 64.56 130 ARG A C 1
ATOM 1009 O O . ARG A 1 130 ? -18.475 -7.150 13.736 1.00 64.56 130 ARG A O 1
ATOM 1016 N N . GLN A 1 131 ? -18.162 -6.164 15.739 1.00 65.69 131 GLN A N 1
ATOM 1017 C CA . GLN A 1 131 ? -16.986 -5.357 15.367 1.00 65.69 131 GLN A CA 1
ATOM 1018 C C . GLN A 1 131 ? -15.731 -6.217 15.148 1.00 65.69 131 GLN A C 1
ATOM 1020 O O . GLN A 1 131 ? -14.965 -5.974 14.218 1.00 65.69 131 GLN A O 1
ATOM 1025 N N . VAL A 1 132 ? -15.538 -7.243 15.986 1.00 65.44 132 VAL A N 1
ATOM 1026 C CA . VAL A 1 132 ? -14.424 -8.195 15.847 1.00 65.44 132 VAL A CA 1
ATOM 1027 C C . VAL A 1 132 ? -14.639 -9.093 14.629 1.00 65.44 132 VAL A C 1
ATOM 1029 O O . VAL A 1 132 ? -13.723 -9.252 13.829 1.00 65.44 132 VAL A O 1
ATOM 1032 N N . ALA A 1 133 ? -15.861 -9.604 14.437 1.00 69.62 133 ALA A N 1
ATOM 1033 C CA . ALA A 1 133 ? -16.210 -10.406 13.266 1.00 69.62 133 ALA A CA 1
ATOM 1034 C C . ALA A 1 133 ? -16.052 -9.621 11.954 1.00 69.62 133 ALA A C 1
ATOM 1036 O O . ALA A 1 133 ? -15.464 -10.140 11.012 1.00 69.62 133 ALA A O 1
ATOM 1037 N N . SER A 1 134 ? -16.500 -8.358 11.903 1.00 66.50 134 SER A N 1
ATOM 1038 C CA . SER A 1 134 ? -16.318 -7.515 10.714 1.00 66.50 134 SER A CA 1
ATOM 1039 C C . SER A 1 134 ? -14.851 -7.194 10.434 1.00 66.50 134 SER A C 1
ATOM 1041 O O . SER A 1 134 ? -14.460 -7.111 9.276 1.00 66.50 134 SER A O 1
ATOM 1043 N N . GLY A 1 135 ? -14.036 -7.016 11.479 1.00 62.38 135 GLY A N 1
ATOM 1044 C CA . GLY A 1 135 ? -12.602 -6.786 11.315 1.00 62.38 135 GLY A CA 1
ATOM 1045 C C . GLY A 1 135 ? -11.881 -8.019 10.767 1.00 62.38 135 GLY A C 1
ATOM 1046 O O . GLY A 1 135 ? -11.120 -7.912 9.815 1.00 62.38 135 GLY A O 1
ATOM 1047 N N . ALA A 1 136 ? -12.177 -9.200 11.309 1.00 69.00 136 ALA A N 1
ATOM 1048 C CA . ALA A 1 136 ? -11.578 -10.454 10.855 1.00 69.00 136 ALA A CA 1
ATOM 1049 C C . ALA A 1 136 ? -12.048 -10.899 9.458 1.00 69.00 136 ALA A C 1
ATOM 1051 O O . ALA A 1 136 ? -11.329 -11.628 8.794 1.00 69.00 136 ALA A O 1
ATOM 1052 N N . SER A 1 137 ? -13.242 -10.491 9.009 1.00 65.25 137 SER A N 1
ATOM 1053 C CA . SER A 1 137 ? -13.727 -10.810 7.657 1.00 65.25 137 SER A CA 1
ATOM 1054 C C . SER A 1 137 ? -13.156 -9.913 6.556 1.00 65.25 137 SER A C 1
ATOM 1056 O O . SER A 1 137 ? -13.254 -10.266 5.387 1.00 65.25 137 SER A O 1
ATOM 1058 N N . VAL A 1 138 ? -12.671 -8.718 6.911 1.00 68.88 138 VAL A N 1
ATOM 1059 C CA . VAL A 1 138 ? -12.182 -7.720 5.942 1.00 68.88 138 VAL A CA 1
ATOM 1060 C C . VAL A 1 138 ? -10.659 -7.760 5.794 1.00 68.88 138 VAL A C 1
ATOM 1062 O O . VAL A 1 138 ? -10.171 -7.470 4.704 1.00 68.88 138 VAL A O 1
ATOM 1065 N N . GLY A 1 139 ? -9.925 -8.054 6.875 1.00 52.09 139 GLY A N 1
ATOM 1066 C CA . GLY A 1 139 ? -8.467 -8.242 6.835 1.00 52.09 139 GLY A CA 1
ATOM 1067 C C . GLY A 1 139 ? -8.079 -9.615 6.313 1.00 52.09 139 GLY A C 1
ATOM 1068 O O . GLY A 1 139 ? -6.971 -9.704 5.746 1.00 52.09 139 GLY A O 1
#

Secondary structure (DSSP, 8-state):
-HHHHHHHHHHHHHHHHHHHTT--SHHHHHHHHHHTT--HHHHHHHHHHHHHHHHHHHHHHHHHTT---HHHHHHHHHHHHHHHHHHHHHHHTS-HHHHHHHHHHHHHHHHHHHHH-----------HHHHHHHHHHH-

Sequence (139 aa):
MTIFLIAGLLTFLFTTLLTIAGVGAAFILIPVFLALGIDIHIAMATALLLNSIAMIFASYRFIKHKLILWRIAFPILIAATLLSPVGAYISAGLDRTLLLWLFTGFLLFAAGMMLFYESKQRETAYSRARQVASGASVG

pLDDT: mean 79.81, std 11.27, range [43.28, 92.0]

Radius of gyration: 17.31 Å; chains: 1; bounding box: 41×34×40 Å